Protein AF-A0A3D0R4G6-F1 (afdb_monomer_lite)

Structure (mmCIF, N/CA/C/O backbone):
data_AF-A0A3D0R4G6-F1
#
_entry.id   AF-A0A3D0R4G6-F1
#
loop_
_atom_site.group_PDB
_atom_site.id
_atom_site.type_symbol
_atom_site.label_atom_id
_atom_site.label_alt_id
_atom_site.label_comp_id
_atom_site.label_asym_id
_atom_site.label_entity_id
_atom_site.label_seq_id
_atom_site.pdbx_PDB_ins_code
_atom_site.Cartn_x
_atom_site.Cartn_y
_atom_site.Cartn_z
_atom_site.occupancy
_atom_site.B_iso_or_equiv
_atom_site.auth_seq_id
_atom_site.auth_comp_id
_atom_site.auth_asym_id
_atom_site.auth_atom_id
_atom_site.pdbx_PDB_model_num
ATOM 1 N N . MET A 1 1 ? -1.104 3.593 18.580 1.00 38.97 1 MET A N 1
ATOM 2 C CA . MET A 1 1 ? -2.400 4.023 19.131 1.00 38.97 1 MET A CA 1
ATOM 3 C C . MET A 1 1 ? -2.440 5.535 18.997 1.00 38.97 1 MET A C 1
ATOM 5 O O . MET A 1 1 ? -1.555 6.175 19.542 1.00 38.97 1 MET A O 1
ATOM 9 N N . MET A 1 2 ? -3.328 6.088 18.172 1.00 38.03 2 MET A N 1
ATOM 10 C CA . MET A 1 2 ? -3.535 7.539 18.084 1.00 38.03 2 MET A CA 1
ATOM 11 C C . MET A 1 2 ? -4.921 7.805 18.662 1.00 38.03 2 MET A C 1
ATOM 13 O O . MET A 1 2 ? -5.917 7.520 18.005 1.00 38.03 2 MET A O 1
ATOM 17 N N . ALA A 1 3 ? -4.978 8.253 19.915 1.00 39.88 3 ALA A N 1
ATOM 18 C CA . ALA A 1 3 ? -6.213 8.753 20.501 1.00 39.88 3 ALA A CA 1
ATOM 19 C C . ALA A 1 3 ? -6.460 10.156 19.931 1.00 39.88 3 ALA A C 1
ATOM 21 O O . ALA A 1 3 ? -5.562 10.997 19.956 1.00 39.88 3 ALA A O 1
ATOM 22 N N . LYS A 1 4 ? -7.647 10.396 19.372 1.00 52.84 4 LYS A N 1
ATOM 23 C CA . LYS A 1 4 ? -8.138 11.751 19.108 1.00 52.84 4 LYS A CA 1
ATOM 24 C C . LYS A 1 4 ? -9.245 12.020 20.115 1.00 52.84 4 LYS A C 1
ATOM 26 O O . LYS A 1 4 ? -10.232 11.289 20.143 1.00 52.84 4 LYS A O 1
ATOM 31 N N . ASP A 1 5 ? -9.058 13.047 20.933 1.00 50.00 5 ASP A N 1
ATOM 32 C CA . ASP A 1 5 ? -10.048 13.473 21.914 1.00 50.00 5 ASP A CA 1
ATOM 33 C C . ASP A 1 5 ? -11.217 14.148 21.190 1.00 50.00 5 ASP A C 1
ATOM 35 O O . ASP A 1 5 ? -11.054 15.204 20.578 1.00 50.00 5 ASP A O 1
ATOM 39 N N . ILE A 1 6 ? -12.403 13.543 21.250 1.00 52.25 6 ILE A N 1
ATOM 40 C CA . ILE A 1 6 ? -13.649 14.187 20.828 1.00 52.25 6 ILE A CA 1
ATOM 41 C C . ILE A 1 6 ? -14.439 14.483 22.101 1.00 52.25 6 ILE A C 1
ATOM 43 O O . ILE A 1 6 ? -14.832 13.575 22.834 1.00 52.25 6 ILE A O 1
ATOM 47 N N . VAL A 1 7 ? -14.619 15.770 22.391 1.00 50.62 7 VAL A N 1
ATOM 48 C CA . VAL A 1 7 ? -15.398 16.244 23.539 1.00 50.62 7 VAL A CA 1
ATOM 49 C C . VAL A 1 7 ? -16.859 16.320 23.112 1.00 50.62 7 VAL A C 1
ATOM 51 O O . VAL A 1 7 ? -17.191 17.056 22.185 1.00 50.62 7 VAL A O 1
ATOM 54 N N . ASP A 1 8 ? -17.722 15.547 23.770 1.00 52.88 8 ASP A N 1
ATOM 55 C CA . ASP A 1 8 ? -19.171 15.652 2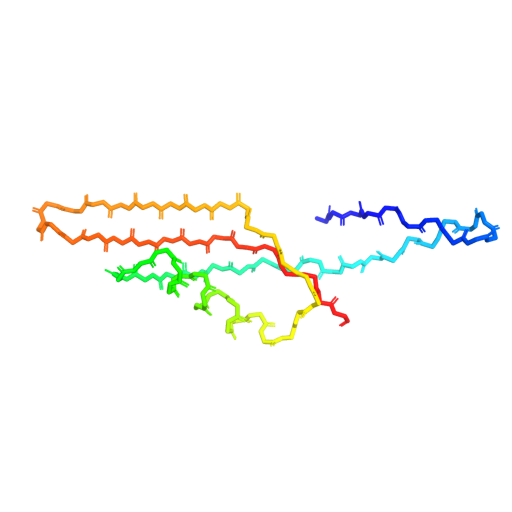3.578 1.00 52.88 8 ASP A CA 1
ATOM 56 C C . ASP A 1 8 ? -19.714 16.937 24.234 1.00 52.88 8 ASP A C 1
ATOM 58 O O . ASP A 1 8 ? -19.088 17.501 25.137 1.00 52.88 8 ASP A O 1
ATOM 62 N N . ILE A 1 9 ? -20.897 17.392 23.816 1.00 50.88 9 ILE A N 1
ATOM 63 C CA . ILE A 1 9 ? -21.518 18.674 24.197 1.00 50.88 9 ILE A CA 1
ATOM 64 C C . ILE A 1 9 ? -21.756 18.817 25.709 1.00 50.88 9 ILE A C 1
ATOM 66 O O . ILE A 1 9 ? -22.009 19.913 26.201 1.00 50.88 9 ILE A O 1
ATOM 70 N N . THR A 1 10 ? -21.662 17.716 26.459 1.00 53.28 10 THR A N 1
ATOM 71 C CA . THR A 1 10 ? -21.763 17.683 27.922 1.00 53.28 10 THR A CA 1
ATOM 72 C C . THR A 1 10 ? -20.403 17.794 28.627 1.00 53.28 10 THR A C 1
ATOM 74 O O . THR A 1 10 ? -20.314 17.516 29.822 1.00 53.28 10 THR A O 1
ATOM 77 N N . GLY A 1 11 ? -19.318 18.097 27.906 1.00 47.25 11 GLY A N 1
ATOM 78 C CA . GLY A 1 11 ? -17.960 18.201 28.458 1.00 47.25 11 GLY A CA 1
ATOM 79 C C . GLY A 1 11 ? -17.347 16.864 28.893 1.00 47.25 11 GLY A C 1
ATOM 80 O O . GLY A 1 11 ? -16.297 16.842 29.538 1.00 47.25 11 GLY A O 1
ATOM 81 N N . ARG A 1 12 ? -17.982 15.732 28.558 1.00 42.19 12 ARG A N 1
ATOM 82 C CA . ARG A 1 12 ? -17.461 14.397 28.873 1.00 42.19 12 ARG A CA 1
ATOM 83 C C . ARG A 1 12 ? -16.428 14.004 27.822 1.00 42.19 12 ARG A C 1
ATOM 85 O O . ARG A 1 12 ? -16.722 13.955 26.629 1.00 42.19 12 ARG A O 1
ATOM 92 N N . ARG A 1 13 ? -15.210 13.712 28.282 1.00 46.34 13 ARG A N 1
ATOM 93 C CA . ARG A 1 13 ? -14.151 13.113 27.464 1.00 46.34 13 ARG A CA 1
ATOM 94 C C . ARG A 1 13 ? -14.484 11.639 27.254 1.00 46.34 13 ARG A C 1
ATOM 96 O O . ARG A 1 13 ? -14.073 10.791 28.041 1.00 46.34 13 ARG A O 1
ATOM 103 N N . ASN A 1 14 ? -15.253 11.335 26.216 1.00 44.00 14 ASN A N 1
ATOM 104 C CA . ASN A 1 14 ? -15.379 9.962 25.750 1.00 44.00 14 ASN A CA 1
ATOM 105 C C . ASN A 1 14 ? -14.129 9.651 24.922 1.00 44.00 14 ASN A C 1
ATOM 107 O O . ASN A 1 14 ? -14.041 10.016 23.752 1.00 44.00 14 ASN A O 1
ATOM 111 N N . MET A 1 15 ? -13.141 9.001 25.541 1.00 40.53 15 MET A N 1
ATOM 112 C CA . MET A 1 15 ? -11.999 8.433 24.825 1.00 40.53 15 MET A CA 1
ATOM 113 C C . MET A 1 15 ? -12.511 7.253 23.994 1.00 40.53 15 MET A C 1
ATOM 115 O O . MET A 1 15 ? -12.497 6.106 24.435 1.00 40.53 15 MET A O 1
ATOM 119 N N . ILE A 1 16 ? -13.033 7.534 22.801 1.00 49.72 16 ILE A N 1
ATOM 120 C CA . ILE A 1 16 ? -13.308 6.487 21.823 1.00 49.72 16 ILE A CA 1
ATOM 121 C C . ILE A 1 16 ? -11.934 6.032 21.336 1.00 49.72 16 ILE A C 1
ATOM 123 O O . ILE A 1 16 ? -11.289 6.721 20.544 1.00 49.72 16 ILE A O 1
ATOM 127 N N . GLU A 1 17 ? -11.454 4.890 21.832 1.00 51.22 17 GLU A N 1
ATOM 128 C CA . GLU A 1 17 ? -10.308 4.204 21.238 1.00 51.22 17 GLU A CA 1
ATOM 129 C C . GLU A 1 17 ? -10.695 3.740 19.830 1.00 51.22 17 GLU A C 1
ATOM 131 O O . GLU A 1 17 ? -11.065 2.589 19.598 1.00 51.22 17 GLU A O 1
ATOM 136 N N . LEU A 1 18 ? -10.625 4.651 18.861 1.00 55.47 18 LEU A N 1
ATOM 137 C CA . LEU A 1 18 ? -10.708 4.284 17.460 1.00 55.47 18 LEU A CA 1
ATOM 138 C C . LEU A 1 18 ? -9.464 3.445 17.161 1.00 55.47 18 LEU A C 1
ATOM 140 O O . LEU A 1 18 ? -8.336 3.949 17.110 1.00 55.47 18 LEU A O 1
ATOM 144 N N . LYS A 1 19 ? -9.659 2.131 17.017 1.00 63.72 19 LYS A N 1
ATOM 145 C CA . LYS A 1 19 ? -8.580 1.194 16.704 1.00 63.72 19 LYS A CA 1
ATOM 146 C C . LYS A 1 19 ? -8.110 1.457 15.277 1.00 63.72 19 LYS A C 1
ATOM 148 O O . LYS A 1 19 ? -8.626 0.893 14.317 1.00 63.72 19 LYS A O 1
ATOM 153 N N . ALA A 1 20 ? -7.108 2.322 15.145 1.00 75.19 20 ALA A N 1
ATOM 154 C CA . ALA A 1 20 ? -6.419 2.539 13.884 1.00 75.19 20 ALA A CA 1
ATOM 155 C C . ALA A 1 20 ? -5.580 1.297 13.545 1.00 75.19 20 ALA A C 1
ATOM 157 O O . ALA A 1 20 ? -4.591 1.009 14.229 1.00 75.19 20 ALA A O 1
ATOM 158 N N . LYS A 1 21 ? -5.954 0.562 12.494 1.00 86.31 21 LYS A N 1
ATOM 159 C CA . LYS A 1 21 ? -5.120 -0.518 11.945 1.00 86.31 21 LYS A CA 1
ATOM 160 C C . LYS A 1 21 ? -4.310 0.005 10.768 1.00 86.31 21 LYS A C 1
ATOM 162 O O . LYS A 1 21 ? -4.760 0.876 10.028 1.00 86.31 21 LYS A O 1
ATOM 167 N N . ARG A 1 22 ? -3.094 -0.519 10.612 1.00 90.00 22 ARG A N 1
ATOM 168 C CA . ARG A 1 22 ? -2.171 -0.113 9.551 1.00 90.00 22 ARG A CA 1
ATOM 169 C C . ARG A 1 22 ? -2.185 -1.112 8.406 1.00 90.00 22 ARG A C 1
ATOM 171 O O . ARG A 1 22 ? -2.140 -2.316 8.644 1.00 90.00 22 ARG A O 1
ATOM 178 N N . TYR A 1 23 ? -2.192 -0.598 7.184 1.00 93.19 23 TYR A N 1
ATOM 179 C CA . TYR A 1 23 ? -2.263 -1.392 5.966 1.00 93.19 23 TYR A CA 1
ATOM 180 C C . TYR A 1 23 ? -1.256 -0.892 4.946 1.00 93.19 23 TYR A C 1
ATOM 182 O O . TYR A 1 23 ? -1.203 0.299 4.646 1.00 93.19 23 TYR A O 1
ATOM 190 N N . THR A 1 24 ? -0.494 -1.826 4.384 1.00 96.31 24 THR A N 1
ATOM 191 C CA . THR A 1 24 ? 0.443 -1.535 3.301 1.00 96.31 24 THR A CA 1
ATOM 192 C C . THR A 1 24 ? -0.127 -2.020 1.977 1.00 96.31 24 THR A C 1
ATOM 194 O O . THR A 1 24 ? -0.508 -3.188 1.841 1.00 96.31 24 TH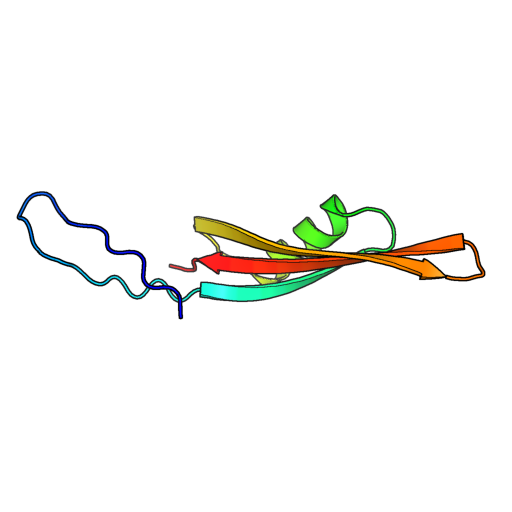R A O 1
ATOM 197 N N . GLY A 1 25 ? -0.167 -1.143 0.986 1.00 95.94 25 GLY A N 1
ATOM 198 C CA . GLY A 1 25 ? -0.522 -1.458 -0.391 1.00 95.94 25 GLY A CA 1
ATOM 199 C C . GLY A 1 25 ? 0.657 -1.227 -1.320 1.00 95.94 25 GLY A C 1
ATOM 200 O O . GLY A 1 25 ? 1.504 -0.373 -1.069 1.00 95.94 25 GLY A O 1
ATOM 201 N N . HIS A 1 26 ? 0.714 -2.010 -2.394 1.00 96.56 26 HIS A N 1
ATOM 202 C CA . HIS A 1 26 ? 1.786 -1.939 -3.381 1.00 96.56 26 HIS A CA 1
ATOM 203 C C . HIS A 1 26 ? 1.202 -1.903 -4.790 1.00 96.56 26 HIS A C 1
ATOM 205 O O . HIS A 1 26 ? 0.176 -2.534 -5.049 1.00 96.56 26 HIS A O 1
ATOM 211 N N . SER A 1 27 ? 1.862 -1.209 -5.713 1.00 95.12 27 SER A N 1
ATOM 212 C CA . SER A 1 27 ? 1.530 -1.241 -7.138 1.00 95.12 27 SER A CA 1
ATOM 213 C C . SER A 1 27 ? 2.759 -0.978 -7.997 1.00 95.12 27 SER A C 1
ATOM 215 O O . SER A 1 27 ? 3.666 -0.260 -7.599 1.00 95.12 27 SER A O 1
ATOM 217 N N . LYS A 1 28 ? 2.780 -1.538 -9.207 1.00 93.75 28 LYS A N 1
ATOM 218 C CA . LYS A 1 28 ? 3.778 -1.212 -10.242 1.00 93.75 28 LYS A CA 1
ATOM 219 C C . LYS A 1 28 ? 3.293 -0.133 -11.216 1.00 93.75 28 LYS A C 1
ATOM 221 O O . LYS A 1 28 ? 4.024 0.245 -12.121 1.00 93.75 28 LYS A O 1
ATOM 226 N N . LYS A 1 29 ? 2.040 0.308 -11.070 1.00 93.38 29 LYS A N 1
ATOM 227 C CA . LYS A 1 29 ? 1.360 1.206 -12.011 1.00 93.38 29 LYS A CA 1
ATOM 228 C C . LYS A 1 29 ? 1.309 2.644 -11.503 1.00 93.38 29 LYS A C 1
ATOM 230 O O . LYS A 1 29 ? 1.679 3.551 -12.234 1.00 93.38 29 LYS A O 1
ATOM 235 N N . SER A 1 30 ? 0.858 2.854 -10.265 1.00 94.31 30 SER A N 1
ATOM 236 C CA . SER A 1 30 ? 0.689 4.193 -9.686 1.00 94.31 30 SER A CA 1
ATOM 237 C C . SER A 1 30 ? 0.611 4.165 -8.153 1.00 94.31 30 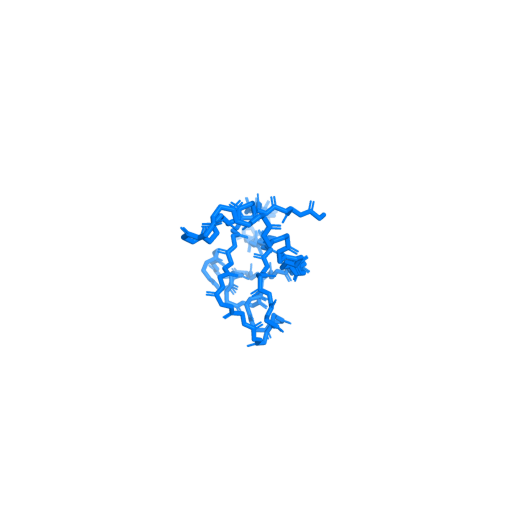SER A C 1
ATOM 239 O O . SER A 1 30 ? 0.349 3.122 -7.548 1.00 94.31 30 SER A O 1
ATOM 241 N N . ILE A 1 31 ? 0.783 5.334 -7.523 1.00 93.75 31 ILE A N 1
ATOM 242 C CA . ILE A 1 31 ? 0.511 5.530 -6.087 1.00 93.75 31 ILE A CA 1
ATOM 243 C C . ILE A 1 31 ? -0.976 5.301 -5.785 1.00 93.75 31 ILE A C 1
ATOM 245 O O . ILE A 1 31 ? -1.296 4.639 -4.802 1.00 93.75 31 ILE A O 1
ATOM 249 N N . SER A 1 32 ? -1.883 5.777 -6.643 1.00 95.56 32 SER A N 1
ATOM 250 C CA . SER A 1 32 ? -3.331 5.598 -6.468 1.00 95.56 32 SER A CA 1
ATOM 251 C C . SER A 1 32 ? -3.735 4.123 -6.418 1.00 95.56 32 SER A C 1
ATOM 253 O O . SER A 1 32 ? -4.525 3.729 -5.563 1.00 95.56 32 SER A O 1
ATOM 255 N N . ASP A 1 33 ? -3.133 3.281 -7.257 1.00 96.44 33 ASP A N 1
ATOM 256 C CA . ASP A 1 33 ? -3.355 1.833 -7.220 1.00 96.44 33 ASP A CA 1
ATOM 257 C C . ASP A 1 33 ? -2.812 1.214 -5.924 1.00 96.44 33 ASP A C 1
ATOM 259 O O . ASP A 1 33 ? -3.425 0.309 -5.359 1.00 96.44 33 ASP A O 1
ATOM 263 N N . ALA A 1 34 ? -1.665 1.695 -5.429 1.00 96.38 34 ALA A N 1
ATOM 264 C CA . ALA A 1 34 ? -1.118 1.245 -4.151 1.00 96.38 34 ALA A CA 1
ATOM 265 C C . ALA A 1 34 ? -2.042 1.631 -2.981 1.00 96.38 34 ALA A C 1
ATOM 267 O O . ALA A 1 34 ? -2.280 0.796 -2.109 1.00 96.38 34 ALA A O 1
ATOM 268 N N . ILE A 1 35 ? -2.635 2.832 -3.003 1.00 94.50 35 ILE A N 1
ATOM 269 C CA . ILE A 1 35 ? -3.662 3.265 -2.039 1.00 94.50 35 ILE A CA 1
ATOM 270 C C . ILE A 1 35 ? -4.872 2.331 -2.104 1.00 94.50 35 ILE A C 1
ATOM 272 O O . ILE A 1 35 ? -5.271 1.778 -1.082 1.00 94.50 35 ILE A O 1
ATOM 276 N N . GLN A 1 36 ? -5.429 2.089 -3.293 1.00 95.50 36 GLN A N 1
ATOM 277 C CA . GLN A 1 36 ? -6.583 1.196 -3.448 1.00 95.50 36 GLN A CA 1
ATOM 278 C C . GLN A 1 36 ? -6.285 -0.221 -2.947 1.00 95.50 36 GLN A C 1
ATOM 280 O O . GLN A 1 36 ? -7.121 -0.833 -2.285 1.00 95.50 36 GLN A O 1
ATOM 285 N N . ASN A 1 37 ? -5.084 -0.741 -3.209 1.00 95.94 37 ASN A N 1
ATOM 286 C CA . ASN A 1 37 ? -4.668 -2.051 -2.712 1.00 95.94 37 ASN A CA 1
ATOM 287 C C . ASN A 1 37 ? -4.523 -2.085 -1.183 1.00 95.94 37 ASN A C 1
ATOM 289 O O . ASN A 1 37 ?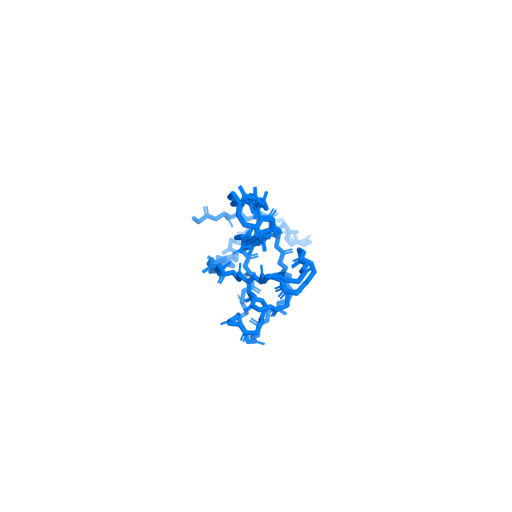 -4.775 -3.127 -0.582 1.00 95.94 37 ASN A O 1
ATOM 293 N N . ALA A 1 38 ? -4.140 -0.976 -0.545 1.00 93.88 38 ALA A N 1
ATOM 294 C CA . ALA A 1 38 ? -4.128 -0.859 0.912 1.00 93.88 38 ALA A CA 1
ATOM 295 C C . ALA A 1 38 ? -5.555 -0.776 1.486 1.00 93.88 38 ALA A C 1
ATOM 297 O O . ALA A 1 38 ? -5.862 -1.469 2.453 1.00 93.88 38 ALA A O 1
ATOM 298 N N . LEU A 1 39 ? -6.443 0.004 0.860 1.00 91.94 39 LEU A N 1
ATOM 299 C CA . LEU A 1 39 ? -7.840 0.166 1.286 1.00 91.94 39 LEU A CA 1
ATOM 300 C C . LEU A 1 39 ? -8.649 -1.128 1.146 1.00 91.94 39 LEU A C 1
ATOM 302 O O . LEU A 1 39 ? -9.408 -1.469 2.047 1.00 91.94 39 LEU A O 1
ATOM 306 N N . LYS A 1 40 ? -8.418 -1.913 0.087 1.00 93.44 40 LYS A N 1
ATOM 307 C CA . LYS A 1 40 ? -9.014 -3.254 -0.059 1.00 93.44 40 LYS A CA 1
ATOM 308 C C . LYS A 1 40 ? -8.663 -4.187 1.101 1.00 93.44 40 LYS A C 1
ATOM 310 O O . LYS A 1 40 ? -9.474 -5.025 1.464 1.00 93.44 40 LYS A O 1
ATOM 315 N N . LYS A 1 41 ? -7.465 -4.053 1.685 1.00 91.50 41 LYS A N 1
ATOM 316 C CA . LYS A 1 41 ? -7.066 -4.832 2.872 1.00 91.50 41 LYS A CA 1
ATOM 317 C C . LYS A 1 41 ? -7.725 -4.322 4.152 1.00 91.50 41 LYS A C 1
ATOM 319 O O . LYS A 1 41 ? -7.862 -5.091 5.098 1.00 91.50 41 LYS A O 1
ATOM 324 N N . ALA A 1 42 ? -8.076 -3.037 4.195 1.00 87.19 42 ALA A N 1
ATOM 325 C CA . ALA A 1 42 ? -8.786 -2.448 5.319 1.00 87.19 42 ALA A CA 1
ATOM 326 C C . ALA A 1 42 ? -10.252 -2.901 5.384 1.00 87.19 42 ALA A C 1
ATOM 328 O O . ALA A 1 42 ? -10.777 -2.992 6.489 1.00 87.19 42 ALA A O 1
ATOM 329 N N . ASP A 1 43 ? -10.849 -3.252 4.236 1.00 83.38 43 ASP A N 1
ATOM 330 C CA . ASP A 1 43 ? -12.219 -3.765 4.053 1.00 83.38 43 ASP A CA 1
ATOM 331 C C . ASP A 1 43 ? -13.310 -2.766 4.483 1.00 83.38 43 ASP A C 1
ATOM 333 O O . ASP A 1 43 ? -14.001 -2.195 3.641 1.00 83.38 43 ASP A O 1
ATOM 337 N N . VAL A 1 44 ? -13.386 -2.445 5.777 1.00 74.81 44 VAL A N 1
ATOM 338 C CA . VAL A 1 44 ? -14.313 -1.463 6.350 1.00 74.81 44 VAL A CA 1
ATOM 339 C C . VAL A 1 44 ? -13.533 -0.363 7.064 1.00 74.81 44 VAL A C 1
ATOM 341 O O . VAL A 1 44 ? -12.793 -0.612 8.016 1.00 74.81 44 VAL A O 1
ATOM 344 N N . TYR A 1 45 ? -13.725 0.882 6.629 1.00 79.69 45 TYR A N 1
ATOM 345 C CA . TYR A 1 45 ? -13.111 2.058 7.240 1.00 79.69 45 TYR A CA 1
ATOM 346 C C . TYR A 1 45 ? -14.035 3.274 7.138 1.00 79.69 45 TYR A C 1
ATOM 348 O O . TYR A 1 45 ? -14.711 3.473 6.132 1.00 79.69 45 TYR A O 1
ATOM 356 N N . HIS A 1 46 ? -14.045 4.111 8.176 1.00 75.56 46 HIS A N 1
ATOM 357 C CA . HIS A 1 46 ? -14.749 5.404 8.145 1.00 75.56 46 HIS A CA 1
ATOM 358 C C . HIS A 1 46 ? -13.846 6.546 7.691 1.00 75.56 46 HIS A C 1
ATOM 360 O O . HIS A 1 46 ? -14.298 7.511 7.083 1.00 75.56 46 HIS A O 1
ATOM 366 N N . TYR A 1 47 ? -12.563 6.431 8.009 1.00 84.12 47 TYR A N 1
ATOM 367 C CA . TYR A 1 47 ? -11.542 7.413 7.700 1.00 84.12 47 TYR A CA 1
ATOM 368 C C . TYR A 1 47 ? -10.213 6.687 7.545 1.00 84.12 47 TYR A C 1
ATOM 370 O O . TYR A 1 47 ? -9.953 5.700 8.240 1.00 84.12 47 TYR A O 1
ATOM 378 N N . PHE A 1 48 ? -9.365 7.186 6.657 1.00 87.19 48 PHE A N 1
ATOM 379 C CA . PHE A 1 48 ? -7.994 6.725 6.550 1.00 87.19 48 PHE A CA 1
ATOM 380 C C . PHE A 1 48 ? -7.045 7.908 6.415 1.00 87.19 48 PHE A C 1
ATOM 382 O O . PHE A 1 48 ? -7.405 8.969 5.912 1.00 87.19 48 PHE A O 1
ATOM 389 N N . GLU A 1 49 ? -5.814 7.690 6.848 1.00 88.81 49 GLU A N 1
ATOM 390 C CA . GLU A 1 49 ? -4.714 8.630 6.720 1.00 88.81 49 GLU A CA 1
ATOM 391 C C . GLU A 1 49 ? -3.543 7.920 6.054 1.00 88.81 49 GLU A C 1
ATOM 393 O O . GLU A 1 49 ? -3.173 6.809 6.443 1.00 88.81 49 GLU A O 1
ATOM 398 N N . ILE A 1 50 ? -2.967 8.553 5.035 1.00 89.94 50 ILE A N 1
ATOM 399 C CA . ILE A 1 50 ? -1.718 8.084 4.439 1.00 89.94 50 ILE A CA 1
ATOM 400 C C . ILE A 1 50 ? -0.597 8.493 5.390 1.00 89.94 50 ILE A C 1
ATOM 402 O O . ILE A 1 50 ? -0.352 9.678 5.582 1.00 89.94 50 ILE A O 1
ATOM 406 N N . ILE A 1 51 ? 0.068 7.503 5.980 1.00 90.19 51 ILE A N 1
ATOM 407 C CA . ILE A 1 51 ? 1.210 7.727 6.872 1.00 90.19 51 ILE A CA 1
ATOM 408 C C . ILE A 1 51 ? 2.472 7.920 6.038 1.00 90.19 51 ILE A C 1
ATOM 410 O O . ILE A 1 51 ? 3.300 8.772 6.339 1.00 90.19 51 ILE A O 1
ATOM 414 N N . GLU A 1 52 ? 2.627 7.103 4.998 1.00 90.94 52 GLU A N 1
ATOM 415 C CA . GLU A 1 52 ? 3.834 7.092 4.189 1.00 90.94 52 GLU A CA 1
ATOM 416 C C . GLU A 1 52 ? 3.526 6.653 2.758 1.00 90.94 52 GLU A C 1
ATOM 418 O O . GLU A 1 52 ? 2.781 5.696 2.531 1.00 90.94 52 GLU A O 1
ATOM 423 N N . ALA A 1 53 ? 4.133 7.336 1.790 1.00 93.75 53 ALA A N 1
ATOM 424 C CA . ALA A 1 53 ? 4.114 6.956 0.387 1.00 93.75 53 ALA A CA 1
ATOM 425 C C . ALA A 1 53 ? 5.550 6.934 -0.140 1.00 93.75 53 ALA A C 1
ATOM 427 O O . ALA A 1 53 ? 6.255 7.940 -0.098 1.00 93.75 53 ALA A O 1
ATOM 428 N N . GLN A 1 54 ? 5.973 5.780 -0.645 1.00 94.25 54 GLN A N 1
ATOM 429 C CA . GLN A 1 54 ? 7.301 5.571 -1.205 1.00 94.25 54 GLN A CA 1
ATOM 430 C C . GLN A 1 54 ? 7.197 5.146 -2.668 1.00 94.25 54 GLN A C 1
ATOM 432 O O . GLN A 1 54 ? 6.283 4.416 -3.071 1.00 94.25 54 GLN A O 1
ATOM 437 N N . SER A 1 55 ? 8.191 5.546 -3.457 1.00 93.06 55 SER A N 1
ATOM 438 C CA . SER A 1 55 ? 8.412 5.009 -4.796 1.00 93.06 55 SER A CA 1
ATOM 439 C C . SER A 1 55 ? 9.860 4.577 -4.959 1.00 93.06 55 SER A C 1
ATOM 441 O O . SER A 1 55 ? 10.766 5.324 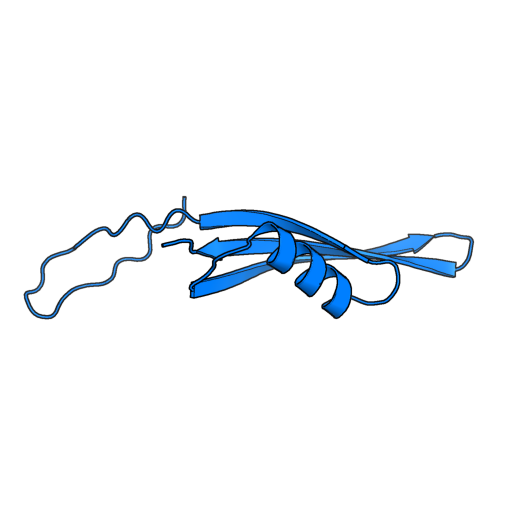-4.597 1.00 93.06 55 SER A O 1
ATOM 443 N N . SER A 1 56 ? 10.083 3.413 -5.559 1.00 92.12 56 SER A N 1
ATOM 444 C CA . SER A 1 56 ? 11.413 2.953 -5.955 1.00 92.12 56 SER A CA 1
ATOM 445 C C . SER A 1 56 ? 11.465 2.724 -7.459 1.00 92.12 56 SER A C 1
ATOM 447 O O . SER A 1 56 ? 10.513 2.220 -8.058 1.00 92.12 56 SER A O 1
ATOM 449 N N . ARG A 1 57 ? 12.587 3.089 -8.083 1.00 90.38 57 ARG A N 1
ATOM 450 C CA . ARG A 1 57 ? 12.847 2.844 -9.504 1.00 90.38 57 ARG A CA 1
ATOM 451 C C . ARG A 1 57 ? 14.053 1.927 -9.624 1.00 90.38 57 ARG A C 1
ATOM 453 O O . ARG A 1 57 ? 15.106 2.198 -9.060 1.00 90.38 57 ARG A O 1
ATOM 460 N N . THR A 1 58 ? 13.873 0.818 -10.327 1.00 86.06 58 THR A N 1
ATO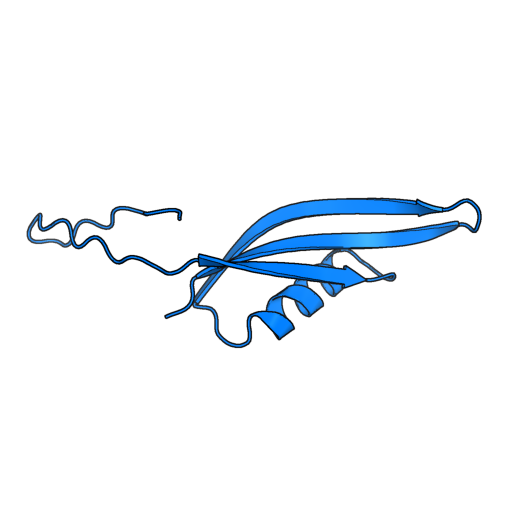M 461 C CA . THR A 1 58 ? 14.932 -0.177 -10.551 1.00 86.06 58 THR A CA 1
ATOM 462 C C . THR A 1 58 ? 15.663 0.082 -11.870 1.00 86.06 58 THR A C 1
ATOM 464 O O . THR A 1 58 ? 15.146 0.789 -12.738 1.00 86.06 58 THR A O 1
ATOM 467 N N . ALA A 1 59 ? 16.834 -0.540 -12.050 1.00 83.56 59 ALA A N 1
ATOM 468 C CA . ALA A 1 59 ? 17.663 -0.411 -13.255 1.00 83.56 59 ALA A CA 1
ATOM 469 C C . ALA A 1 59 ? 16.923 -0.756 -14.568 1.00 83.56 59 ALA A C 1
ATOM 471 O O . ALA A 1 59 ? 17.226 -0.192 -15.611 1.00 83.56 59 ALA A O 1
ATOM 472 N N . TYR A 1 60 ? 15.894 -1.610 -14.517 1.00 84.19 60 TYR A N 1
ATOM 473 C CA . TYR A 1 60 ? 15.065 -1.980 -15.677 1.00 84.19 60 TYR A CA 1
ATOM 474 C C . TYR A 1 60 ? 13.894 -1.023 -15.932 1.00 84.19 60 TYR A C 1
ATOM 476 O O . TYR A 1 60 ? 12.872 -1.424 -16.488 1.00 84.19 60 TYR A O 1
ATOM 484 N N . ASN A 1 61 ? 13.991 0.217 -15.451 1.00 79.88 61 ASN A N 1
ATOM 485 C CA . ASN A 1 61 ? 12.935 1.223 -15.533 1.00 79.88 61 ASN A CA 1
ATOM 486 C C . ASN A 1 61 ? 11.586 0.781 -14.923 1.00 79.88 61 ASN A C 1
ATOM 488 O O . ASN A 1 61 ? 10.535 1.327 -15.250 1.00 79.88 61 ASN A O 1
ATOM 492 N N . ARG A 1 62 ? 11.594 -0.220 -14.032 1.00 82.00 62 ARG A N 1
ATOM 493 C CA . ARG A 1 62 ? 10.390 -0.633 -13.304 1.00 82.00 62 ARG A CA 1
ATOM 494 C C . ARG A 1 62 ? 10.246 0.248 -12.077 1.00 82.00 62 ARG A C 1
ATOM 496 O O . ARG A 1 62 ? 11.150 0.259 -11.236 1.00 82.00 62 ARG A O 1
ATOM 503 N N . THR A 1 63 ? 9.113 0.931 -11.983 1.00 90.81 63 THR A N 1
ATOM 504 C CA . THR A 1 63 ? 8.722 1.704 -10.805 1.00 90.81 63 THR A CA 1
ATOM 505 C C . THR A 1 63 ? 7.835 0.847 -9.911 1.00 90.81 63 THR A C 1
ATOM 507 O O . THR A 1 63 ? 6.917 0.182 -10.390 1.00 90.81 63 THR A O 1
ATOM 510 N N . ASN A 1 64 ? 8.108 0.849 -8.612 1.00 92.25 64 ASN A N 1
ATOM 511 C CA . ASN A 1 64 ? 7.233 0.271 -7.603 1.00 92.25 64 ASN A CA 1
ATOM 512 C C . ASN A 1 64 ? 6.765 1.384 -6.672 1.00 92.25 64 ASN A C 1
ATOM 514 O O . ASN A 1 64 ? 7.550 2.238 -6.268 1.00 92.25 64 ASN A O 1
ATOM 518 N N . TYR A 1 65 ? 5.494 1.334 -6.317 1.00 95.19 65 TYR A N 1
ATOM 519 C CA . TYR A 1 65 ? 4.836 2.228 -5.385 1.00 95.19 65 TYR A CA 1
ATOM 520 C C . TYR A 1 65 ? 4.417 1.428 -4.165 1.00 95.19 65 TYR A C 1
ATOM 522 O O . TYR A 1 65 ? 3.875 0.327 -4.296 1.00 95.19 65 TYR A O 1
ATOM 530 N N . GLN A 1 66 ? 4.661 1.989 -2.990 1.00 94.75 66 GLN A N 1
ATOM 531 C CA . GLN A 1 66 ? 4.252 1.437 -1.711 1.00 94.75 66 GLN A CA 1
ATOM 532 C C . GLN A 1 66 ? 3.588 2.539 -0.897 1.00 94.75 66 GLN A C 1
ATOM 534 O O . GLN A 1 66 ? 4.111 3.646 -0.807 1.00 94.75 66 GLN A O 1
ATOM 539 N N . VAL A 1 67 ? 2.444 2.228 -0.300 1.00 94.62 67 VAL A N 1
ATOM 540 C CA . VAL A 1 67 ? 1.713 3.155 0.561 1.00 94.62 67 VAL A CA 1
ATOM 541 C C . VAL A 1 67 ? 1.371 2.457 1.860 1.00 94.62 67 VAL A C 1
ATOM 543 O O . VAL A 1 67 ? 0.782 1.377 1.842 1.00 94.62 67 VAL A O 1
ATOM 546 N N . LEU A 1 68 ? 1.729 3.086 2.972 1.00 92.56 68 LEU A N 1
ATOM 547 C CA . LEU A 1 68 ? 1.276 2.732 4.306 1.00 92.56 68 LEU A CA 1
ATOM 548 C C . LEU A 1 68 ? 0.162 3.696 4.710 1.00 92.56 68 LEU A C 1
ATOM 550 O O . LEU A 1 68 ? 0.366 4.910 4.750 1.00 92.56 68 LEU A O 1
ATOM 554 N N . LEU A 1 69 ? -1.000 3.151 5.054 1.00 91.62 69 LEU A N 1
ATOM 555 C CA . LEU A 1 69 ? -2.104 3.922 5.618 1.00 91.62 69 LEU A CA 1
ATOM 556 C C . LEU A 1 69 ? -2.489 3.415 7.003 1.00 91.62 69 LEU A C 1
ATOM 558 O O . LEU A 1 69 ? -2.299 2.240 7.321 1.00 91.62 69 LEU A O 1
ATOM 562 N N . ALA A 1 70 ? -3.053 4.303 7.814 1.00 87.81 70 ALA A N 1
ATOM 563 C CA . ALA A 1 70 ? -3.850 3.945 8.977 1.00 87.81 70 ALA A CA 1
ATOM 564 C C . ALA A 1 70 ? -5.328 4.114 8.633 1.00 87.81 70 ALA A C 1
ATOM 566 O O . ALA A 1 70 ? -5.738 5.185 8.199 1.00 87.81 70 ALA A O 1
ATOM 567 N N . ALA A 1 71 ? -6.125 3.073 8.852 1.00 86.06 71 ALA A N 1
ATOM 568 C CA . ALA A 1 71 ? -7.574 3.124 8.723 1.00 86.06 71 ALA A CA 1
ATOM 569 C C . ALA A 1 71 ? -8.219 3.084 10.111 1.00 86.06 71 ALA A C 1
ATOM 571 O O . ALA A 1 71 ? -7.883 2.224 10.931 1.00 86.06 71 ALA A O 1
ATOM 572 N N . LEU A 1 72 ? -9.139 4.016 10.364 1.00 82.88 72 LEU A N 1
ATOM 573 C CA . LEU A 1 72 ? -10.012 4.004 11.532 1.00 82.88 72 LEU A CA 1
ATOM 574 C C . LEU A 1 72 ? -11.187 3.075 11.236 1.00 82.88 72 LEU A C 1
ATOM 576 O O . LEU A 1 72 ? -12.004 3.335 10.345 1.00 82.88 72 LEU A O 1
ATOM 580 N N . ILE A 1 73 ? -11.227 1.982 11.986 1.00 72.19 73 ILE A N 1
ATOM 581 C CA . ILE A 1 73 ? -12.240 0.936 11.884 1.00 72.19 73 ILE A CA 1
ATOM 582 C C . ILE A 1 73 ? -13.237 1.151 13.021 1.00 72.19 73 ILE A C 1
ATOM 584 O O . ILE A 1 73 ? -12.840 1.555 14.117 1.00 72.19 73 ILE A O 1
ATOM 588 N N . ARG A 1 74 ? -14.519 0.939 12.726 1.00 61.00 74 ARG A N 1
ATOM 589 C CA . ARG A 1 74 ? -15.617 1.058 13.689 1.00 61.00 74 ARG A CA 1
ATOM 590 C C . ARG A 1 74 ? -15.787 -0.201 14.521 1.00 61.00 74 ARG A C 1
ATOM 592 O O . ARG A 1 74 ? -15.476 -1.294 13.997 1.00 61.00 74 ARG A O 1
#

Radius of gyration: 16.26 Å; chains: 1; bounding box: 39×24×44 Å

pLDDT: mean 78.67, std 19.12, range [38.03, 96.56]

Foldseek 3Di:
DDFDFDQDPVRDGPRPPQPWDKFKAKDQPDQVNSVVRRVVVVVDAPDKDWPDWDWDADPVRTIMIMTMMIGRHD

Secondary structure (DSSP, 8-state):
-----EE-TTS-EE-----EEEEEEEESS-HHHHHHHHHHHH-S-SEEEEEEEEEEE-TTS-EEEEEEEEEE--

Sequence (74 aa):
MMAKDIVDITGRRNMIELKAKRYTGHSKKSISDAIQNALKKADVYHYFEIIEAQSSRTAYNRTNYQVLLAALIR